Protein AF-A0A453C339-F1 (afdb_monomer_lite)

pLDDT: mean 73.48, std 24.57, range [30.2, 97.38]

Sequence (157 aa):
GTARTATSAPPRAPASNKKKKNTSRRVHADGPDARQTRMGSLAGGVGARRPRFLCLHGFRTSGEIMRKQVVGKWPAEVTASLDLVFADAPFPAEGKSDVDGIFDPPYYEWFQFDKGFTEYRNFDKCLAYIEELMIKEGPFDGLMGFSQVTGLGSPLP

Secondary structure (DSSP, 8-state):
---PPP--------------------------------------STT-PPPEEEEE--TTB-HHHHHHHHHHHS-HHHHHH-EEEEEPPSEE-SS--TTBTTBPSP-EESSEE-TTS-SEESHHHHHHHHHHHHHHH---SEEEE-TTGGGGGSPP-

Structure (mmCIF, N/CA/C/O backbone):
data_AF-A0A453C339-F1
#
_entry.id   AF-A0A453C339-F1
#
loop_
_atom_site.group_PDB
_atom_site.id
_atom_site.type_symbol
_atom_site.label_atom_id
_atom_site.label_alt_id
_atom_site.label_comp_id
_atom_site.label_asym_id
_atom_site.label_entity_id
_atom_site.label_seq_id
_atom_site.pdbx_PDB_ins_code
_atom_site.Cartn_x
_atom_site.Cartn_y
_atom_site.Cartn_z
_atom_site.occupancy
_atom_site.B_iso_or_equiv
_atom_site.auth_seq_id
_atom_site.auth_comp_id
_atom_site.auth_asym_id
_atom_site.au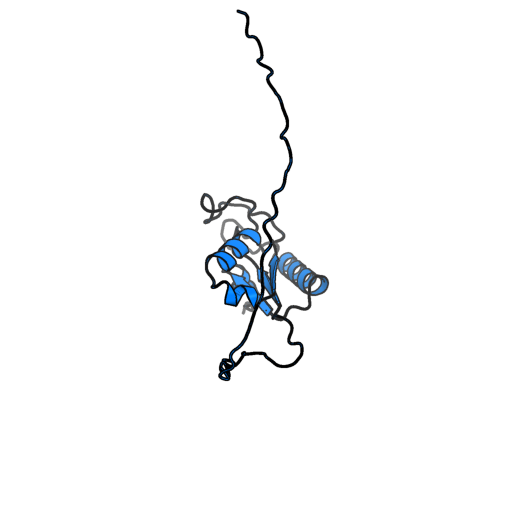th_atom_id
_atom_site.pdbx_PDB_model_num
ATOM 1 N N . GLY A 1 1 ? 26.036 44.115 24.514 1.00 45.06 1 GLY A N 1
ATOM 2 C CA . GLY A 1 1 ? 26.556 42.932 23.808 1.00 45.06 1 GLY A CA 1
ATOM 3 C C . GLY A 1 1 ? 26.164 43.030 22.355 1.00 45.06 1 GLY A C 1
ATOM 4 O O . GLY A 1 1 ? 24.987 42.943 22.051 1.00 45.06 1 GLY A O 1
ATOM 5 N N . THR A 1 2 ? 27.124 43.318 21.482 1.00 40.38 2 THR A N 1
ATOM 6 C CA . THR A 1 2 ? 26.938 43.456 20.031 1.00 40.38 2 THR A CA 1
ATOM 7 C C . THR A 1 2 ? 27.162 42.106 19.351 1.00 40.38 2 THR A C 1
ATOM 9 O O . THR A 1 2 ? 28.277 41.592 19.425 1.00 40.38 2 THR A O 1
ATOM 12 N N . ALA A 1 3 ? 26.163 41.558 18.660 1.00 44.78 3 ALA A N 1
ATOM 13 C CA . ALA A 1 3 ? 26.341 40.422 17.755 1.00 44.78 3 ALA A CA 1
ATOM 14 C C . ALA A 1 3 ? 26.072 40.893 16.320 1.00 44.78 3 ALA A C 1
ATOM 16 O O . ALA A 1 3 ? 24.953 41.260 15.972 1.00 44.78 3 ALA A O 1
ATOM 17 N N . ARG A 1 4 ? 27.142 40.964 15.522 1.00 46.81 4 ARG A N 1
ATOM 18 C CA . ARG A 1 4 ? 27.122 41.334 14.104 1.00 46.81 4 ARG A CA 1
ATOM 19 C C . ARG A 1 4 ? 26.849 40.078 13.283 1.00 46.81 4 ARG A C 1
ATOM 21 O O . ARG A 1 4 ? 27.567 39.092 13.410 1.00 46.81 4 ARG A O 1
ATOM 28 N N . THR A 1 5 ? 25.827 40.137 12.444 1.00 44.72 5 THR A N 1
ATOM 29 C CA . THR A 1 5 ? 25.522 39.157 11.400 1.00 44.72 5 THR A CA 1
ATOM 30 C C . THR A 1 5 ? 26.551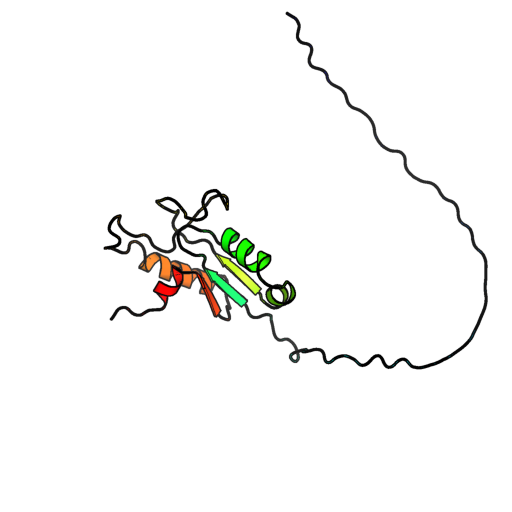 39.270 10.276 1.00 44.72 5 THR A C 1
ATOM 32 O O . THR A 1 5 ? 26.756 40.356 9.733 1.00 44.72 5 THR A O 1
ATOM 35 N N . ALA A 1 6 ? 27.214 38.162 9.946 1.00 44.41 6 ALA A N 1
ATOM 36 C CA . ALA A 1 6 ? 28.173 38.077 8.854 1.00 44.41 6 ALA A CA 1
ATOM 37 C C . ALA A 1 6 ? 27.451 37.745 7.540 1.00 44.41 6 ALA A C 1
ATOM 39 O O . ALA A 1 6 ? 26.828 36.693 7.410 1.00 44.41 6 ALA A O 1
ATOM 40 N N . THR A 1 7 ? 27.557 38.649 6.571 1.00 43.59 7 THR A N 1
ATOM 41 C CA . THR A 1 7 ? 27.137 38.466 5.180 1.00 43.59 7 THR A CA 1
ATOM 42 C C . THR A 1 7 ? 28.403 38.289 4.344 1.00 43.59 7 THR A C 1
ATOM 44 O O . THR A 1 7 ? 29.241 39.190 4.327 1.00 43.59 7 THR A O 1
ATOM 47 N N . SER A 1 8 ? 28.569 37.163 3.644 1.00 41.69 8 SER A N 1
ATOM 48 C CA . SER A 1 8 ? 29.616 37.026 2.621 1.00 41.69 8 SER A CA 1
ATOM 49 C C . SER A 1 8 ? 29.232 36.051 1.495 1.00 41.69 8 SER A C 1
ATOM 51 O O . SER A 1 8 ? 29.164 34.839 1.659 1.00 41.69 8 SER A O 1
ATOM 53 N N . ALA A 1 9 ? 29.023 36.621 0.312 1.00 44.47 9 ALA A N 1
ATOM 54 C CA . ALA A 1 9 ? 29.290 36.056 -1.018 1.00 44.47 9 ALA A CA 1
ATOM 55 C C . ALA A 1 9 ? 30.130 37.134 -1.743 1.00 44.47 9 ALA A C 1
ATOM 57 O O . ALA A 1 9 ? 29.942 38.303 -1.379 1.00 44.47 9 ALA A O 1
ATOM 58 N N . PRO A 1 10 ? 31.042 36.859 -2.711 1.00 46.59 10 PRO A N 1
ATOM 59 C CA . PRO A 1 10 ? 30.809 36.126 -3.982 1.00 46.59 10 PRO A CA 1
ATOM 60 C C . PRO A 1 10 ? 32.144 35.464 -4.500 1.00 46.59 10 PRO A C 1
ATOM 62 O O . PRO A 1 10 ? 32.950 35.126 -3.638 1.00 46.59 10 PRO A O 1
ATOM 65 N N . PRO A 1 11 ? 32.527 35.325 -5.805 1.00 46.34 11 PRO A N 1
ATOM 66 C CA . PRO A 1 11 ? 31.818 35.286 -7.093 1.00 46.34 11 PRO A CA 1
ATOM 67 C C . PRO A 1 11 ? 32.174 34.083 -8.029 1.00 46.34 11 PRO A C 1
ATOM 69 O O . PRO A 1 11 ? 33.040 33.252 -7.785 1.00 46.34 11 PRO A O 1
ATOM 72 N N . ARG A 1 12 ? 31.443 34.090 -9.150 1.00 39.19 12 ARG A N 1
ATOM 73 C CA . ARG A 1 12 ? 31.450 33.376 -10.448 1.00 39.19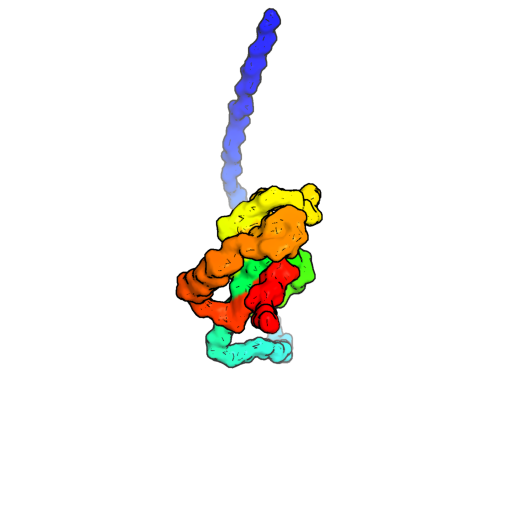 12 ARG A CA 1
ATOM 74 C C . ARG A 1 12 ? 32.781 32.868 -11.065 1.00 39.19 12 ARG A C 1
ATOM 76 O O . ARG A 1 12 ? 33.832 33.483 -10.946 1.00 39.19 12 ARG A O 1
ATOM 83 N N . ALA A 1 13 ? 32.632 31.803 -11.865 1.00 40.41 13 ALA A N 1
ATOM 84 C CA . ALA A 1 13 ? 33.616 31.116 -12.717 1.00 40.41 13 ALA A CA 1
ATOM 85 C C . ALA A 1 13 ? 34.224 31.944 -13.874 1.00 40.41 13 ALA A C 1
ATOM 87 O O . ALA A 1 13 ? 33.602 32.910 -14.326 1.00 40.41 13 ALA A O 1
ATOM 88 N N . PRO A 1 14 ? 35.328 31.458 -14.483 1.00 40.88 14 PRO A N 1
ATOM 89 C CA . PRO A 1 14 ? 35.667 31.740 -15.874 1.00 40.88 14 PRO A CA 1
ATOM 90 C C . PRO A 1 14 ? 35.614 30.500 -16.791 1.00 40.88 14 PRO A C 1
ATOM 92 O O . PRO A 1 14 ? 35.818 29.359 -16.380 1.00 40.88 14 PRO A O 1
ATOM 95 N N . ALA A 1 15 ? 35.350 30.771 -18.069 1.00 35.75 15 ALA A N 1
ATOM 96 C CA . ALA A 1 15 ? 35.254 29.830 -19.179 1.00 35.75 15 ALA A CA 1
ATOM 97 C C . ALA A 1 15 ? 36.564 29.716 -19.992 1.00 35.75 15 ALA A C 1
ATOM 99 O O . ALA A 1 15 ? 37.333 30.666 -20.058 1.00 35.75 15 ALA A O 1
ATOM 100 N N . SER A 1 16 ? 36.708 28.572 -20.680 1.00 36.41 16 SER A N 1
ATOM 101 C CA . SER A 1 16 ? 37.340 28.318 -21.997 1.00 36.41 16 SER A CA 1
ATOM 102 C C . SER A 1 16 ? 38.735 28.877 -22.340 1.00 36.41 16 SER A C 1
ATOM 104 O O . SER A 1 16 ? 38.897 30.084 -22.445 1.00 36.41 16 SER A O 1
ATOM 106 N N . ASN A 1 17 ? 39.661 28.013 -22.810 1.00 35.34 17 ASN A N 1
ATOM 107 C CA . ASN A 1 17 ? 40.056 27.976 -24.239 1.00 35.34 17 ASN A CA 1
ATOM 108 C C . ASN A 1 17 ? 41.069 26.863 -24.619 1.00 35.34 17 ASN A C 1
ATOM 110 O O . ASN A 1 17 ? 42.118 26.717 -24.006 1.00 35.34 17 ASN A O 1
ATOM 114 N N . LYS A 1 18 ? 40.759 26.196 -25.743 1.00 37.22 18 LYS A N 1
ATOM 115 C CA . LYS A 1 18 ? 41.610 25.749 -26.875 1.00 37.22 18 LYS A CA 1
ATOM 116 C C . LYS A 1 18 ? 43.062 25.282 -26.636 1.00 37.22 18 LYS A C 1
ATOM 118 O O . LYS A 1 18 ? 43.935 26.107 -26.395 1.00 37.22 18 LYS A O 1
ATOM 123 N N . LYS A 1 19 ? 43.378 24.082 -27.160 1.00 39.59 19 LYS A N 1
ATOM 124 C CA . LYS A 1 19 ? 44.337 23.959 -28.287 1.00 39.59 19 LYS A CA 1
ATOM 125 C C . LYS A 1 19 ? 44.186 22.650 -29.077 1.00 39.59 19 LYS A C 1
ATOM 127 O O . LYS A 1 19 ? 44.288 21.558 -28.537 1.00 39.59 19 LYS A O 1
ATOM 132 N N . LYS A 1 20 ? 43.989 22.808 -30.390 1.00 41.16 20 LYS A N 1
ATOM 133 C CA . LYS A 1 20 ? 44.102 21.780 -31.434 1.00 41.16 20 LYS A CA 1
ATOM 134 C C . LYS A 1 20 ? 45.518 21.190 -31.460 1.00 41.16 20 LYS A C 1
ATOM 136 O O . LYS A 1 20 ? 46.477 21.962 -31.431 1.00 41.16 20 LYS A O 1
ATOM 141 N N . LYS A 1 21 ? 45.641 19.884 -31.708 1.00 40.53 21 LYS A N 1
ATOM 142 C CA . LYS A 1 21 ? 46.713 19.328 -32.547 1.00 40.53 21 LYS A CA 1
ATOM 143 C C . LYS A 1 21 ? 46.119 18.291 -33.498 1.00 40.53 21 LYS A C 1
ATOM 145 O O . LYS A 1 21 ? 45.291 17.477 -33.115 1.00 40.53 21 LYS A O 1
ATOM 150 N N . ASN A 1 22 ? 46.508 18.436 -34.754 1.00 32.22 22 ASN A N 1
ATOM 151 C CA . ASN A 1 22 ? 46.079 17.719 -35.944 1.00 32.22 22 ASN A CA 1
ATOM 152 C C . ASN A 1 22 ? 47.335 17.077 -36.533 1.00 32.22 22 ASN A C 1
ATOM 154 O O . ASN A 1 22 ? 48.327 17.794 -36.593 1.00 32.22 22 ASN A O 1
ATOM 158 N N . THR A 1 23 ? 47.265 15.812 -36.958 1.00 35.00 23 THR A N 1
ATOM 159 C CA . THR A 1 23 ? 48.148 15.083 -37.908 1.00 35.00 23 THR A CA 1
ATOM 160 C C . THR A 1 23 ? 47.937 13.581 -37.665 1.00 35.00 23 THR A C 1
ATOM 162 O O . THR A 1 23 ? 47.878 13.193 -36.509 1.00 35.00 23 THR A O 1
ATOM 165 N N . SER A 1 24 ? 47.918 12.629 -38.594 1.00 38.12 24 SER A N 1
ATOM 166 C CA . SER A 1 24 ? 47.859 12.538 -40.054 1.00 38.12 24 SER A CA 1
ATOM 167 C C . SER A 1 24 ? 47.782 11.019 -40.357 1.00 38.12 24 SER A C 1
ATOM 169 O O . SER A 1 24 ? 48.501 10.264 -39.717 1.00 38.12 24 SER A O 1
ATOM 171 N N . ARG A 1 25 ? 46.886 10.598 -41.274 1.00 36.28 25 ARG A N 1
ATOM 172 C CA . ARG A 1 25 ? 46.985 9.514 -42.304 1.00 36.28 25 ARG A CA 1
ATOM 173 C C . ARG A 1 25 ? 48.077 8.429 -42.117 1.00 36.28 25 ARG A C 1
ATOM 175 O O . ARG A 1 25 ? 49.228 8.796 -41.946 1.00 36.28 25 ARG A O 1
ATOM 182 N N . ARG A 1 26 ? 47.882 7.112 -42.318 1.00 35.66 26 ARG A N 1
ATOM 183 C CA . ARG A 1 26 ? 47.190 6.294 -43.363 1.00 35.66 26 ARG A CA 1
ATOM 184 C C . ARG A 1 26 ? 47.382 4.794 -42.946 1.00 35.66 26 ARG A C 1
ATOM 186 O O . ARG A 1 26 ? 48.417 4.503 -42.367 1.00 35.66 26 ARG A O 1
ATOM 193 N N . VAL A 1 27 ? 46.392 3.895 -43.063 1.00 34.38 27 VAL A N 1
ATOM 194 C CA . VAL A 1 27 ? 46.157 2.799 -44.063 1.00 34.38 27 VAL A CA 1
ATOM 195 C C . VAL A 1 27 ? 46.349 1.343 -43.580 1.00 34.38 27 VAL A C 1
ATOM 197 O O . VAL A 1 27 ? 47.418 0.979 -43.116 1.00 34.38 27 VAL A O 1
ATOM 200 N N . HIS A 1 28 ? 45.280 0.566 -43.830 1.00 30.98 28 HIS A N 1
ATOM 201 C CA . HIS A 1 28 ? 45.126 -0.864 -44.180 1.00 30.98 28 HIS A CA 1
ATOM 202 C C . HIS A 1 28 ? 45.638 -1.994 -43.265 1.00 30.98 28 HIS A C 1
ATOM 204 O O . HIS A 1 28 ? 46.838 -2.141 -43.078 1.00 30.98 28 HIS A O 1
ATOM 210 N N . ALA A 1 29 ? 44.723 -2.892 -42.862 1.00 33.75 29 ALA A N 1
ATOM 211 C CA . ALA A 1 29 ? 44.675 -4.294 -43.322 1.00 33.75 29 ALA A CA 1
ATOM 212 C C . ALA A 1 29 ? 43.438 -5.038 -42.759 1.00 33.75 29 ALA A C 1
ATOM 214 O O . ALA A 1 29 ? 43.037 -4.815 -41.619 1.00 33.75 29 ALA A O 1
ATOM 215 N N . ASP A 1 30 ? 42.851 -5.890 -43.599 1.00 32.03 30 ASP A N 1
ATOM 216 C CA . ASP A 1 30 ? 41.682 -6.752 -43.391 1.00 32.03 30 ASP A CA 1
ATOM 217 C C . ASP A 1 30 ? 41.893 -7.945 -42.433 1.00 32.03 30 ASP A C 1
ATOM 219 O O . ASP A 1 30 ? 42.972 -8.537 -42.394 1.00 32.03 30 ASP A O 1
ATOM 223 N N . GLY A 1 31 ? 40.790 -8.377 -41.793 1.00 30.20 31 GLY A N 1
ATOM 224 C CA . GLY A 1 31 ? 40.518 -9.770 -41.383 1.00 30.20 31 GLY A CA 1
ATOM 225 C C . GLY A 1 31 ? 40.245 -10.015 -39.882 1.00 30.20 31 GLY A C 1
ATOM 226 O O . GLY A 1 31 ? 40.798 -9.307 -39.044 1.00 30.20 31 GLY A O 1
ATOM 227 N N . PRO A 1 32 ? 39.505 -11.078 -39.491 1.00 40.19 32 PRO A N 1
ATOM 228 C CA . PRO A 1 32 ? 38.333 -11.697 -40.110 1.00 40.19 32 PRO A CA 1
ATOM 229 C C . PRO A 1 32 ? 37.062 -11.614 -39.225 1.00 40.19 32 PRO A C 1
ATOM 231 O O . PRO A 1 32 ? 37.094 -11.313 -38.035 1.00 40.19 32 PRO A O 1
ATOM 234 N N . ASP A 1 33 ? 35.942 -11.914 -39.880 1.00 45.81 33 ASP A N 1
ATOM 235 C CA . ASP A 1 33 ? 34.573 -12.148 -39.408 1.00 45.81 33 ASP A CA 1
ATOM 236 C C . ASP A 1 33 ? 34.445 -12.759 -37.995 1.00 45.81 33 ASP A C 1
ATOM 238 O O . ASP A 1 33 ? 34.510 -13.974 -37.802 1.00 45.81 33 ASP A O 1
ATOM 242 N N . ALA A 1 34 ? 34.184 -11.910 -36.999 1.00 38.06 34 ALA A N 1
ATOM 243 C CA . ALA A 1 34 ? 33.607 -12.338 -35.734 1.00 38.06 34 ALA A CA 1
ATOM 244 C C . ALA A 1 34 ? 32.081 -12.256 -35.852 1.00 38.06 34 ALA A C 1
ATOM 246 O O . ALA A 1 34 ? 31.456 -11.279 -35.430 1.00 38.06 34 ALA A O 1
ATOM 247 N N . ARG A 1 35 ? 31.466 -13.315 -36.397 1.00 47.62 35 ARG A N 1
ATOM 248 C CA . ARG A 1 35 ? 30.074 -13.662 -36.091 1.00 47.62 35 ARG A CA 1
ATOM 249 C C . ARG A 1 35 ? 29.974 -13.887 -34.589 1.00 47.62 35 ARG A C 1
ATOM 251 O O . ARG A 1 35 ? 30.075 -15.009 -34.099 1.00 47.62 35 ARG A O 1
ATOM 258 N N . GLN A 1 36 ? 29.792 -12.800 -33.849 1.00 40.78 36 GLN A N 1
ATOM 259 C CA . GLN A 1 36 ? 29.401 -12.869 -32.462 1.00 40.78 36 GLN A CA 1
ATOM 260 C C . GLN A 1 36 ? 28.004 -13.473 -32.434 1.00 40.78 36 GLN A C 1
ATOM 262 O O . GLN A 1 36 ? 27.012 -12.836 -32.792 1.00 40.78 36 GLN A O 1
ATOM 267 N N . THR A 1 37 ? 27.976 -14.752 -32.075 1.00 41.53 37 THR A N 1
ATOM 268 C CA . THR A 1 37 ? 26.819 -15.525 -31.658 1.00 41.53 37 THR A CA 1
ATOM 269 C C . THR A 1 37 ? 25.859 -14.606 -30.913 1.00 41.53 37 THR A C 1
ATOM 271 O O . THR A 1 37 ? 26.121 -14.209 -29.776 1.00 41.53 37 THR A O 1
ATOM 274 N N . ARG A 1 38 ? 24.755 -14.231 -31.574 1.00 46.12 38 ARG A N 1
ATOM 275 C CA . ARG A 1 38 ? 23.589 -13.662 -30.904 1.00 46.12 38 ARG A CA 1
ATOM 276 C C . ARG A 1 38 ? 23.116 -14.731 -29.934 1.00 46.12 38 ARG A C 1
ATOM 278 O O . ARG A 1 38 ? 22.421 -15.666 -30.320 1.00 46.12 38 ARG A O 1
ATOM 285 N N . MET A 1 39 ? 23.558 -14.608 -28.687 1.00 41.72 39 MET A N 1
ATOM 286 C CA . MET A 1 39 ? 22.943 -15.266 -27.549 1.00 41.72 39 MET A CA 1
ATOM 287 C C . MET A 1 39 ? 21.449 -14.966 -27.658 1.00 41.72 39 MET A C 1
ATOM 289 O O . MET A 1 39 ? 21.070 -13.798 -27.788 1.00 41.72 39 MET A O 1
ATOM 293 N N . GLY A 1 40 ? 20.642 -16.023 -27.761 1.00 41.19 40 GLY A N 1
ATOM 294 C CA . GLY A 1 40 ? 19.215 -15.938 -28.022 1.00 41.19 40 GLY A CA 1
ATOM 295 C C . GLY A 1 40 ? 18.576 -14.921 -27.093 1.00 41.19 40 GLY A C 1
ATOM 296 O O . GLY A 1 40 ? 18.488 -15.129 -25.886 1.00 41.19 40 GLY A O 1
ATOM 297 N N . SER A 1 41 ? 18.161 -13.798 -27.671 1.00 49.09 41 SER A N 1
ATOM 298 C CA . SER A 1 41 ? 17.249 -12.894 -27.004 1.00 49.09 41 SER A CA 1
ATOM 299 C C . SER A 1 41 ? 15.987 -13.705 -26.743 1.00 49.09 41 SER A C 1
ATOM 301 O O . SER A 1 41 ? 15.378 -14.205 -27.689 1.00 49.09 41 SER A O 1
ATOM 303 N N . LEU A 1 42 ? 15.586 -13.819 -25.478 1.00 54.31 42 LEU A N 1
ATOM 304 C CA . LEU A 1 42 ? 14.219 -14.168 -25.082 1.00 54.31 42 LEU A CA 1
ATOM 305 C C . LEU A 1 42 ? 13.261 -13.028 -25.486 1.00 54.31 42 LEU A C 1
ATOM 307 O O . LEU A 1 42 ? 12.457 -12.551 -24.692 1.00 54.31 42 LEU A O 1
ATOM 311 N N . ALA A 1 43 ? 13.383 -12.542 -26.722 1.00 45.62 43 ALA A N 1
ATOM 312 C CA . ALA A 1 43 ? 12.442 -11.637 -27.335 1.00 45.62 43 ALA A CA 1
ATOM 313 C C . ALA A 1 43 ? 11.196 -12.461 -27.636 1.00 45.62 43 ALA A C 1
ATOM 315 O O . ALA A 1 43 ? 11.076 -13.089 -28.690 1.00 45.62 43 ALA A O 1
ATOM 316 N N . GLY A 1 44 ? 10.273 -12.458 -26.673 1.00 45.28 44 GLY A N 1
ATOM 317 C CA . GLY A 1 44 ? 8.866 -12.671 -26.963 1.00 45.28 44 GLY A CA 1
ATOM 318 C C . GLY A 1 44 ? 8.495 -11.847 -28.195 1.00 45.28 44 GLY A C 1
ATOM 319 O O . GLY A 1 44 ? 8.899 -10.687 -28.326 1.00 45.28 44 GLY A O 1
ATOM 320 N N . GLY A 1 45 ? 7.821 -12.497 -29.141 1.00 42.19 45 GLY A N 1
ATOM 321 C CA . GLY A 1 45 ? 7.479 -11.923 -30.433 1.00 42.19 45 GLY A CA 1
ATOM 322 C C . GLY A 1 45 ? 6.771 -10.571 -30.319 1.00 42.19 45 GLY A C 1
ATOM 323 O O . GLY A 1 45 ? 6.117 -10.276 -29.324 1.00 42.19 45 GLY A O 1
ATOM 324 N N . VAL A 1 46 ? 6.950 -9.760 -31.364 1.00 47.88 46 VAL A N 1
ATOM 325 C CA . VAL A 1 46 ? 6.165 -8.573 -31.748 1.00 47.88 46 VAL A CA 1
ATOM 326 C C . VAL A 1 46 ? 5.196 -8.059 -30.661 1.00 47.88 46 VAL A C 1
ATOM 328 O O . VAL A 1 46 ? 4.048 -8.480 -30.589 1.00 47.88 46 VAL A O 1
ATOM 331 N N . GLY A 1 47 ? 5.643 -7.100 -29.844 1.00 57.91 47 GLY A N 1
ATOM 332 C CA . GLY A 1 47 ? 4.741 -6.194 -29.120 1.00 57.91 47 GLY A CA 1
ATOM 333 C C . GLY A 1 47 ? 4.120 -6.682 -27.804 1.00 57.91 47 GLY A C 1
ATOM 334 O O . GLY A 1 47 ? 3.144 -6.078 -27.362 1.00 57.91 47 GLY A O 1
ATOM 335 N N . ALA A 1 48 ? 4.650 -7.716 -27.144 1.00 67.31 48 ALA A N 1
ATOM 336 C CA . ALA A 1 48 ? 4.182 -8.082 -25.804 1.00 67.31 48 ALA A CA 1
ATOM 337 C C . ALA A 1 48 ? 4.488 -6.957 -24.791 1.00 67.31 48 ALA A C 1
ATOM 339 O O . ALA A 1 48 ? 5.645 -6.699 -24.451 1.00 67.31 48 ALA A O 1
ATOM 340 N N . ARG A 1 49 ? 3.444 -6.257 -24.328 1.00 88.44 49 ARG A N 1
ATOM 341 C CA . ARG A 1 49 ? 3.560 -5.254 -23.259 1.00 88.44 49 ARG A CA 1
ATOM 342 C C . ARG A 1 49 ? 4.012 -5.920 -21.957 1.00 88.44 49 ARG A C 1
ATOM 344 O O . ARG A 1 49 ? 3.674 -7.074 -21.700 1.00 88.44 49 ARG A O 1
ATOM 351 N N . ARG A 1 50 ? 4.764 -5.181 -21.137 1.00 93.56 50 ARG A N 1
ATOM 352 C CA . ARG A 1 50 ? 5.178 -5.634 -19.799 1.00 93.56 50 ARG A CA 1
ATOM 353 C C . ARG A 1 50 ? 3.922 -6.005 -18.997 1.00 93.56 50 ARG A C 1
ATOM 355 O O . ARG A 1 50 ? 2.988 -5.196 -18.997 1.00 93.56 50 ARG A O 1
ATOM 362 N N . PRO A 1 51 ? 3.879 -7.180 -18.343 1.00 95.75 51 PRO A N 1
ATOM 363 C CA . PRO A 1 51 ? 2.793 -7.516 -17.437 1.00 95.75 51 PRO A CA 1
ATOM 364 C C . PRO A 1 51 ? 2.644 -6.434 -16.371 1.00 95.75 51 PRO A C 1
ATOM 366 O O . PRO A 1 51 ? 3.640 -6.030 -15.760 1.00 95.75 51 PRO A O 1
ATOM 369 N N . ARG A 1 52 ? 1.418 -5.952 -16.182 1.00 96.25 52 ARG A N 1
ATOM 370 C CA . ARG A 1 52 ? 1.090 -4.839 -15.300 1.00 96.25 52 ARG A CA 1
ATOM 371 C C . ARG A 1 52 ? 0.353 -5.328 -14.065 1.00 96.25 52 ARG A C 1
ATOM 373 O O . ARG A 1 52 ? -0.716 -5.917 -14.185 1.00 96.25 52 ARG A O 1
ATOM 380 N N . PHE A 1 53 ? 0.896 -5.064 -12.886 1.00 96.00 53 PHE A N 1
ATOM 381 C CA . PHE A 1 53 ? 0.332 -5.509 -11.616 1.00 96.00 53 PHE A CA 1
ATOM 382 C C . PHE A 1 53 ? -0.079 -4.327 -10.749 1.00 96.00 53 PHE A C 1
ATOM 384 O O . PHE A 1 53 ? 0.691 -3.379 -10.575 1.00 96.00 53 PHE A O 1
ATOM 391 N N . LEU A 1 54 ? -1.276 -4.422 -10.170 1.00 96.19 54 LEU A N 1
ATOM 392 C CA . LEU A 1 54 ? -1.685 -3.565 -9.065 1.00 96.19 54 LEU A CA 1
ATOM 393 C C . LEU A 1 54 ? -1.127 -4.153 -7.761 1.00 96.19 54 LEU A C 1
ATOM 395 O O . LEU A 1 54 ? -1.480 -5.263 -7.358 1.00 96.19 54 LEU A O 1
ATOM 399 N N . CYS A 1 55 ? -0.222 -3.414 -7.134 1.00 95.69 55 CYS A N 1
ATOM 400 C CA . CYS A 1 55 ? 0.500 -3.773 -5.925 1.00 95.69 55 CYS A CA 1
ATOM 401 C C . CYS A 1 55 ? -0.185 -3.164 -4.697 1.00 95.69 55 CYS A C 1
ATOM 403 O O . CYS A 1 55 ? -0.204 -1.943 -4.525 1.00 95.69 55 CYS A O 1
ATOM 405 N N . LEU A 1 56 ? -0.710 -4.025 -3.831 1.00 95.75 56 LEU A N 1
ATOM 406 C CA . LEU A 1 56 ? -1.453 -3.665 -2.631 1.00 95.75 56 LEU A CA 1
ATOM 407 C C . LEU A 1 56 ? -0.601 -3.970 -1.389 1.00 95.75 56 LEU A C 1
ATOM 409 O O . LEU A 1 56 ? -0.250 -5.122 -1.110 1.00 95.75 56 LEU A O 1
ATOM 413 N N . HIS A 1 57 ? -0.241 -2.924 -0.647 1.00 94.81 57 HIS A N 1
ATOM 414 C CA . HIS A 1 57 ? 0.661 -3.034 0.500 1.00 94.81 57 HIS A CA 1
ATOM 415 C C . HIS A 1 57 ? 0.039 -3.802 1.683 1.00 94.81 57 HIS A C 1
ATOM 417 O O . HIS A 1 57 ? -1.170 -4.010 1.751 1.00 94.81 57 HIS A O 1
ATOM 423 N N . GLY A 1 58 ? 0.866 -4.216 2.646 1.00 92.25 58 GLY A N 1
ATOM 424 C CA . GLY A 1 58 ? 0.411 -4.933 3.843 1.00 92.25 58 GLY A CA 1
ATOM 425 C C . GLY A 1 58 ? -0.156 -4.030 4.943 1.00 92.25 58 GLY A C 1
ATOM 426 O O . GLY A 1 58 ? -0.140 -2.804 4.828 1.00 92.25 58 GLY A O 1
ATOM 427 N N . PHE A 1 59 ? -0.615 -4.643 6.036 1.00 92.12 59 PHE A N 1
ATOM 428 C CA . PHE A 1 59 ? -1.203 -3.943 7.184 1.00 92.12 59 PHE A CA 1
ATOM 429 C C . PHE A 1 59 ? -0.299 -2.830 7.711 1.00 92.12 59 PHE A C 1
ATOM 431 O O . PHE A 1 59 ? 0.873 -3.074 7.991 1.00 92.12 59 PHE A O 1
ATOM 438 N N . ARG A 1 60 ? -0.855 -1.620 7.855 1.00 93.31 60 ARG A N 1
ATOM 439 C CA . ARG A 1 60 ? -0.159 -0.439 8.391 1.00 93.31 60 ARG A CA 1
ATOM 440 C C . ARG A 1 60 ? 1.163 -0.146 7.685 1.00 93.31 60 ARG A C 1
ATOM 442 O O . ARG A 1 60 ? 2.152 0.213 8.317 1.00 93.31 60 ARG A O 1
ATOM 449 N N . THR A 1 61 ? 1.187 -0.282 6.367 1.00 95.06 61 THR A N 1
ATOM 450 C CA . THR A 1 61 ? 2.311 0.149 5.521 1.00 95.06 61 THR A CA 1
ATOM 451 C C . THR A 1 61 ? 1.798 1.106 4.445 1.00 95.06 61 THR A C 1
ATOM 453 O O . 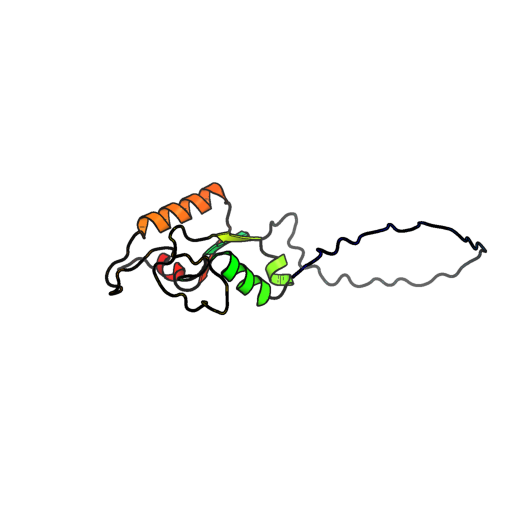THR A 1 61 ? 0.725 1.676 4.607 1.00 95.06 61 THR A O 1
ATOM 456 N N . SER A 1 62 ? 2.560 1.330 3.381 1.00 97.00 62 SER A N 1
ATOM 457 C CA . SER A 1 62 ? 2.161 2.170 2.252 1.00 97.00 62 SER A CA 1
ATOM 458 C C . SER A 1 62 ? 2.663 1.570 0.944 1.00 97.00 62 SER A C 1
ATOM 460 O O . SER A 1 62 ? 3.562 0.715 0.937 1.00 97.00 62 SER A O 1
ATOM 462 N N . GLY A 1 63 ? 2.105 2.030 -0.173 1.00 96.25 63 GLY A N 1
ATOM 463 C CA . GLY A 1 63 ? 2.546 1.681 -1.517 1.00 96.25 63 GLY A CA 1
ATOM 464 C C . GLY A 1 63 ? 4.030 1.988 -1.708 1.00 96.25 63 GLY A C 1
ATOM 465 O O . GLY A 1 63 ? 4.778 1.151 -2.212 1.00 96.25 63 GLY A O 1
ATOM 466 N N . GLU A 1 64 ? 4.506 3.121 -1.186 1.00 96.94 64 GLU A N 1
ATOM 467 C CA . GLU A 1 64 ? 5.925 3.487 -1.225 1.00 96.94 64 GLU A CA 1
ATOM 468 C C . GLU A 1 64 ? 6.824 2.535 -0.425 1.00 96.94 64 GLU A C 1
ATOM 470 O O . GLU A 1 64 ? 7.937 2.213 -0.854 1.00 96.94 64 GLU A O 1
ATOM 475 N N . ILE A 1 65 ? 6.358 2.044 0.725 1.00 95.88 65 ILE A N 1
ATOM 476 C CA . ILE A 1 65 ? 7.098 1.048 1.509 1.00 95.88 65 ILE A CA 1
ATOM 477 C C . ILE A 1 65 ? 7.174 -0.272 0.739 1.00 95.88 65 ILE A C 1
ATOM 479 O O . ILE A 1 65 ? 8.264 -0.835 0.606 1.00 95.88 65 ILE A O 1
ATOM 483 N N . MET A 1 66 ? 6.060 -0.736 0.162 1.00 95.50 66 MET A N 1
ATOM 484 C CA . MET A 1 66 ? 6.054 -1.936 -0.679 1.00 95.50 66 MET A CA 1
ATOM 485 C C . MET A 1 66 ? 6.969 -1.765 -1.900 1.00 95.50 66 MET A C 1
ATOM 487 O O . MET A 1 66 ? 7.744 -2.668 -2.213 1.00 95.50 66 MET A O 1
ATOM 491 N N . ARG A 1 67 ? 6.971 -0.590 -2.540 1.00 95.50 67 ARG A N 1
ATOM 492 C CA . ARG A 1 67 ? 7.872 -0.269 -3.655 1.00 95.50 67 ARG A CA 1
ATOM 493 C C . ARG A 1 67 ? 9.335 -0.391 -3.248 1.00 95.50 67 ARG A C 1
ATOM 495 O O . ARG A 1 67 ? 10.101 -1.059 -3.939 1.00 95.50 67 ARG A O 1
ATOM 502 N N . LYS A 1 68 ? 9.733 0.210 -2.120 1.00 95.06 68 LYS A N 1
ATOM 503 C CA . LYS A 1 68 ? 11.103 0.099 -1.584 1.00 95.06 68 LYS A CA 1
ATOM 504 C C . LYS A 1 68 ? 11.483 -1.356 -1.316 1.00 95.06 68 LYS A C 1
ATOM 506 O O . LYS A 1 68 ? 12.600 -1.759 -1.624 1.00 95.06 68 LYS A O 1
ATOM 511 N N . GLN A 1 69 ? 10.562 -2.151 -0.776 1.00 93.06 69 GLN A N 1
ATOM 512 C CA . GLN A 1 69 ? 10.803 -3.566 -0.503 1.00 93.06 69 GLN A CA 1
ATOM 513 C C . GLN A 1 69 ? 10.946 -4.395 -1.783 1.00 93.06 69 GLN A C 1
ATOM 515 O O . GLN A 1 69 ? 11.864 -5.205 -1.863 1.00 93.06 69 GLN A O 1
ATOM 520 N N . VAL A 1 70 ? 10.086 -4.192 -2.783 1.00 93.00 70 VAL A N 1
ATOM 521 C CA . VAL A 1 70 ? 10.139 -4.928 -4.055 1.00 93.00 70 VAL A CA 1
ATOM 522 C C . VAL A 1 70 ? 11.382 -4.532 -4.849 1.00 93.00 70 VAL A C 1
ATOM 524 O O . VAL A 1 70 ? 12.198 -5.387 -5.179 1.00 93.00 70 VAL A O 1
ATOM 527 N N . VAL A 1 71 ? 11.583 -3.235 -5.091 1.00 93.06 71 VAL A N 1
ATOM 528 C CA . VAL A 1 71 ? 12.719 -2.730 -5.882 1.00 93.06 71 VAL A CA 1
ATOM 529 C C . VAL A 1 71 ? 14.055 -2.957 -5.171 1.00 93.06 71 VAL A C 1
ATOM 531 O O . VAL A 1 71 ? 15.064 -3.177 -5.830 1.00 93.06 71 VAL A O 1
ATOM 534 N N . GLY A 1 72 ? 14.078 -2.928 -3.837 1.00 91.62 72 GLY A N 1
ATOM 535 C CA . GLY A 1 72 ? 15.296 -3.146 -3.057 1.00 91.62 72 GLY A CA 1
ATOM 536 C C . GLY A 1 72 ? 15.691 -4.615 -2.880 1.00 91.62 72 GLY A C 1
ATOM 537 O O . GLY A 1 72 ? 16.855 -4.885 -2.598 1.00 91.62 72 GLY A O 1
ATOM 538 N N . LYS A 1 73 ? 14.752 -5.564 -3.010 1.00 92.00 73 LYS A N 1
ATOM 539 C CA . LYS A 1 73 ? 15.019 -6.998 -2.778 1.00 92.00 73 LYS A CA 1
ATOM 540 C C . LYS A 1 73 ? 15.073 -7.827 -4.054 1.00 92.00 73 LYS A C 1
ATOM 542 O O . LYS A 1 73 ? 15.712 -8.876 -4.054 1.00 92.00 73 LYS A O 1
ATOM 547 N N . TRP A 1 74 ? 14.364 -7.425 -5.104 1.00 93.38 74 TRP A N 1
ATOM 548 C CA . TRP A 1 74 ? 14.315 -8.192 -6.346 1.00 93.38 74 TRP A CA 1
ATOM 549 C C . TRP A 1 74 ? 15.440 -7.774 -7.296 1.00 93.38 74 TRP A C 1
ATOM 551 O O . TRP A 1 74 ? 15.828 -6.604 -7.298 1.00 93.38 74 TRP A O 1
ATOM 561 N N . PRO A 1 75 ? 15.945 -8.695 -8.140 1.00 96.12 75 PRO A N 1
ATOM 562 C CA . PRO A 1 75 ? 16.882 -8.334 -9.196 1.00 96.12 75 PRO A CA 1
ATOM 563 C C . PRO A 1 75 ? 16.297 -7.252 -10.112 1.00 96.12 75 PRO A C 1
ATOM 565 O O . PRO A 1 75 ? 15.100 -7.263 -10.428 1.00 96.12 75 PRO A O 1
ATOM 568 N N . ALA A 1 76 ? 17.142 -6.320 -10.554 1.00 93.75 76 ALA A N 1
ATOM 569 C CA . ALA A 1 76 ? 16.723 -5.192 -11.384 1.00 93.75 76 ALA A CA 1
ATOM 570 C C . ALA A 1 76 ? 16.112 -5.655 -12.715 1.00 93.75 76 ALA A C 1
ATOM 572 O O . ALA A 1 76 ? 15.195 -5.027 -13.232 1.00 93.75 76 ALA A O 1
ATOM 573 N N . GLU A 1 77 ? 16.568 -6.788 -13.245 1.00 94.38 77 GLU A N 1
ATOM 574 C CA . GLU A 1 77 ? 16.057 -7.394 -14.472 1.00 94.38 77 GLU A CA 1
ATOM 575 C C . GLU A 1 77 ? 14.593 -7.828 -14.318 1.00 94.38 77 GLU A C 1
ATOM 577 O O . GLU A 1 77 ? 13.793 -7.662 -15.240 1.00 94.38 77 GLU A O 1
ATOM 582 N N . VAL A 1 78 ? 14.221 -8.331 -13.134 1.00 93.31 78 VAL A N 1
ATOM 583 C CA . VAL A 1 78 ? 12.845 -8.747 -12.836 1.00 93.31 78 VAL A CA 1
ATOM 584 C C . VAL A 1 78 ? 11.941 -7.523 -12.783 1.00 93.31 78 VAL A C 1
ATOM 586 O O . VAL A 1 78 ? 10.939 -7.469 -13.493 1.00 93.31 78 VAL A O 1
ATOM 589 N N . THR A 1 79 ? 12.303 -6.503 -12.005 1.00 93.75 79 THR A N 1
ATOM 590 C CA . THR A 1 79 ? 11.481 -5.286 -11.885 1.00 93.75 79 THR A CA 1
ATOM 591 C C . THR A 1 79 ? 11.437 -4.488 -13.192 1.00 93.75 79 THR A C 1
ATOM 593 O O . THR A 1 79 ? 10.394 -3.942 -13.546 1.00 93.75 79 THR A O 1
ATOM 596 N N . ALA A 1 80 ? 12.506 -4.504 -13.993 1.00 93.25 80 ALA A N 1
ATOM 597 C CA . ALA A 1 80 ? 12.521 -3.924 -15.334 1.00 93.25 80 ALA A CA 1
ATOM 598 C C . ALA A 1 80 ? 11.583 -4.651 -16.312 1.00 93.25 80 ALA A C 1
ATOM 600 O O . ALA A 1 80 ? 11.076 -4.022 -17.240 1.00 93.25 80 ALA A O 1
ATOM 601 N N . SER A 1 81 ? 11.267 -5.927 -16.089 1.00 94.25 81 SER A N 1
ATOM 602 C CA . SER A 1 81 ? 10.323 -6.682 -16.925 1.00 94.25 81 SER A CA 1
ATOM 603 C C . SER A 1 81 ? 8.838 -6.471 -16.573 1.00 94.25 81 SER A C 1
ATOM 605 O O . SER A 1 81 ? 7.977 -6.833 -17.372 1.00 94.25 81 SER A O 1
ATOM 607 N N . LEU A 1 82 ? 8.531 -5.837 -15.431 1.00 95.31 82 LEU A N 1
ATOM 608 C CA . LEU A 1 82 ? 7.175 -5.706 -14.873 1.00 95.31 82 LEU A CA 1
ATOM 609 C C . LEU A 1 82 ? 6.724 -4.249 -14.743 1.00 95.31 82 LEU A C 1
ATOM 611 O O . LEU A 1 82 ? 7.463 -3.406 -14.238 1.00 95.31 82 LEU A O 1
ATOM 615 N N . ASP A 1 83 ? 5.492 -3.942 -15.128 1.00 95.38 83 ASP A N 1
ATOM 616 C CA . ASP A 1 83 ? 4.876 -2.658 -14.798 1.00 95.38 83 ASP A CA 1
ATOM 617 C C . ASP A 1 83 ? 4.157 -2.766 -13.441 1.00 95.38 83 ASP A C 1
ATOM 619 O O . ASP A 1 83 ? 3.201 -3.520 -13.296 1.00 95.38 83 ASP A O 1
ATOM 623 N N . LEU A 1 84 ? 4.662 -2.090 -12.409 1.00 95.44 84 LEU A N 1
ATOM 624 C CA . LEU A 1 84 ? 4.183 -2.237 -11.031 1.00 95.44 84 LEU A CA 1
ATOM 625 C C . LEU A 1 84 ? 3.571 -0.921 -10.557 1.00 95.44 84 LEU A C 1
ATOM 627 O O . LEU A 1 84 ? 4.275 0.083 -10.440 1.00 95.44 84 LEU A O 1
ATOM 631 N N . VAL A 1 85 ? 2.277 -0.941 -10.245 1.00 96.12 85 VAL A N 1
ATOM 632 C CA . VAL A 1 85 ? 1.536 0.214 -9.725 1.00 96.12 85 VAL A CA 1
ATOM 633 C C . VAL A 1 85 ? 1.298 0.006 -8.239 1.00 96.12 85 VAL A C 1
ATOM 635 O O . VAL A 1 85 ? 0.554 -0.888 -7.860 1.00 96.12 85 VAL A O 1
ATOM 638 N N . PHE A 1 86 ? 1.939 0.804 -7.390 1.00 96.25 86 PHE A N 1
ATOM 639 C CA . PHE A 1 86 ? 1.817 0.691 -5.937 1.00 96.25 86 PHE A CA 1
ATOM 640 C C . PHE A 1 86 ? 0.748 1.655 -5.430 1.00 96.25 86 PHE A C 1
ATOM 642 O O . PHE A 1 86 ? 0.943 2.865 -5.494 1.00 96.25 86 PHE A O 1
ATOM 649 N N . ALA A 1 87 ? -0.363 1.115 -4.932 1.00 96.19 87 ALA A N 1
ATOM 650 C CA . ALA A 1 87 ? -1.468 1.907 -4.406 1.00 96.19 87 ALA A CA 1
ATOM 651 C C . ALA A 1 87 ? -1.397 2.008 -2.881 1.00 96.19 87 ALA A C 1
ATOM 653 O O . ALA A 1 87 ? -1.040 1.037 -2.207 1.00 96.19 87 ALA A O 1
ATOM 654 N N . ASP A 1 88 ? -1.774 3.171 -2.353 1.00 97.38 88 ASP A N 1
ATOM 655 C CA . ASP A 1 88 ? -2.039 3.363 -0.930 1.00 97.38 88 ASP A CA 1
ATOM 656 C C . ASP A 1 88 ? -3.477 2.965 -0.599 1.00 97.38 88 ASP A C 1
ATOM 658 O O . ASP A 1 88 ? -4.407 3.202 -1.373 1.00 97.38 88 ASP A O 1
ATOM 662 N N . ALA A 1 89 ? -3.660 2.364 0.571 1.00 95.81 89 ALA A N 1
ATOM 663 C CA . ALA A 1 89 ? -4.979 2.059 1.086 1.00 95.81 89 ALA A CA 1
ATOM 664 C C . ALA A 1 89 ? -5.737 3.339 1.498 1.00 95.81 89 ALA A C 1
ATOM 666 O O . ALA A 1 89 ? -5.122 4.327 1.906 1.00 95.81 89 ALA A O 1
ATOM 667 N N . PRO A 1 90 ? -7.082 3.338 1.447 1.00 95.69 90 PRO A N 1
ATOM 668 C CA . PRO A 1 90 ? -7.866 4.561 1.617 1.00 95.69 90 PRO A CA 1
ATOM 669 C C . PRO A 1 90 ? -7.976 5.037 3.074 1.00 95.69 90 PRO A C 1
ATOM 671 O O . PRO A 1 90 ? -8.397 6.171 3.310 1.00 95.69 90 PRO A O 1
ATOM 674 N N . PHE A 1 91 ? -7.625 4.203 4.061 1.00 95.56 91 PHE A N 1
ATOM 675 C CA . PHE A 1 91 ? -7.753 4.546 5.479 1.00 95.56 91 PHE A CA 1
ATOM 676 C C . PHE A 1 91 ? -6.383 4.752 6.127 1.00 95.56 91 PHE A C 1
ATOM 678 O O . PHE A 1 91 ? -5.524 3.880 6.013 1.00 95.56 91 PHE A O 1
ATOM 685 N N . PRO A 1 92 ? -6.158 5.860 6.853 1.00 95.94 92 PRO A N 1
ATOM 686 C CA . PRO A 1 92 ? -4.980 6.005 7.700 1.00 95.94 92 PRO A CA 1
ATOM 687 C C . PRO A 1 92 ? -4.910 4.899 8.761 1.00 95.94 92 PRO A C 1
ATOM 689 O O . PRO A 1 92 ? -5.937 4.466 9.292 1.00 95.94 92 PRO A O 1
ATOM 692 N N . ALA A 1 93 ? -3.696 4.468 9.099 1.00 93.12 93 ALA A N 1
ATOM 693 C CA . ALA A 1 93 ? -3.481 3.506 10.173 1.00 93.12 93 ALA A CA 1
ATOM 694 C C . ALA A 1 93 ? -3.942 4.063 11.531 1.00 93.12 93 ALA A C 1
ATOM 696 O O . ALA A 1 93 ? -3.564 5.166 11.922 1.00 93.12 93 ALA A O 1
ATOM 697 N N . GLU A 1 94 ? -4.721 3.278 12.279 1.00 91.44 94 GLU A N 1
ATOM 698 C CA . GLU A 1 94 ? -5.252 3.680 13.597 1.00 91.44 94 GLU A CA 1
ATOM 699 C C . GLU A 1 94 ? -4.344 3.275 14.767 1.00 91.44 94 GLU A C 1
ATOM 701 O O . GLU A 1 94 ? -4.630 3.568 15.929 1.00 91.44 94 GLU A O 1
ATOM 706 N N . GLY A 1 95 ? -3.236 2.588 14.492 1.00 88.06 95 GLY A N 1
ATOM 707 C CA . GLY A 1 95 ? -2.319 2.137 15.527 1.00 88.06 95 GLY A CA 1
ATOM 708 C C . GLY A 1 95 ? -0.885 2.006 15.047 1.00 88.06 95 GLY A C 1
ATOM 709 O O . GLY A 1 95 ? -0.535 2.378 13.928 1.00 88.06 95 GLY A O 1
ATOM 710 N N . LYS A 1 96 ? -0.044 1.460 15.928 1.00 90.25 96 LYS A N 1
ATOM 711 C CA . LYS A 1 96 ? 1.381 1.286 15.657 1.00 90.25 96 LYS A CA 1
ATOM 712 C C . LYS A 1 96 ? 1.598 0.354 14.465 1.00 90.25 96 LYS A C 1
ATOM 714 O O . LYS A 1 96 ? 0.929 -0.677 14.357 1.00 90.25 96 LYS A O 1
ATOM 719 N N . SER A 1 97 ? 2.545 0.726 13.613 1.00 91.31 97 SER A N 1
ATOM 720 C CA . SER A 1 97 ? 3.053 -0.125 12.547 1.00 91.31 97 SER A CA 1
ATOM 721 C C . SER A 1 97 ? 4.295 -0.893 13.001 1.00 91.31 97 SER A C 1
ATOM 723 O O . SER A 1 97 ? 5.132 -0.354 13.724 1.00 91.31 97 SER A O 1
ATOM 725 N N . ASP A 1 98 ? 4.448 -2.130 12.536 1.00 88.75 98 ASP A N 1
ATOM 726 C CA . ASP A 1 98 ? 5.643 -2.944 12.796 1.00 88.75 98 ASP A CA 1
ATOM 727 C C . ASP A 1 98 ? 6.871 -2.450 12.023 1.00 88.75 98 ASP A C 1
ATOM 729 O O . ASP A 1 98 ? 8.001 -2.807 12.350 1.00 88.75 98 ASP A O 1
ATOM 733 N N . VAL A 1 99 ? 6.659 -1.617 11.000 1.00 89.75 99 VAL A N 1
ATOM 734 C CA . VAL A 1 99 ? 7.743 -0.988 10.238 1.00 89.75 99 VAL A CA 1
ATOM 735 C C . VAL A 1 99 ? 8.164 0.370 10.799 1.00 89.75 99 VAL A C 1
ATOM 737 O O . VAL A 1 99 ? 9.059 1.007 10.242 1.00 89.75 99 VAL A O 1
ATOM 740 N N . ASP A 1 100 ? 7.550 0.802 11.902 1.00 90.75 100 ASP A N 1
ATOM 741 C CA . ASP A 1 100 ? 7.872 2.064 12.556 1.00 90.75 100 ASP A CA 1
ATOM 742 C C . ASP A 1 100 ? 9.315 2.077 13.083 1.00 90.75 100 ASP A C 1
ATOM 744 O O . ASP A 1 100 ? 9.765 1.142 13.748 1.00 90.75 100 ASP A O 1
ATOM 748 N N . GLY A 1 101 ? 10.061 3.130 12.741 1.00 90.88 101 GLY A N 1
ATOM 749 C CA . GLY A 1 101 ? 11.504 3.240 12.988 1.00 90.88 101 GLY A CA 1
ATOM 750 C C . GLY A 1 101 ? 12.401 2.554 11.946 1.00 90.88 101 GLY A C 1
ATOM 751 O O . GLY A 1 101 ? 13.618 2.726 11.996 1.00 90.88 101 GLY A O 1
ATOM 752 N N . ILE A 1 102 ? 11.830 1.810 10.991 1.00 93.31 102 ILE A N 1
ATOM 753 C CA . ILE A 1 102 ? 12.543 1.266 9.818 1.00 93.31 102 ILE A CA 1
ATOM 754 C C . ILE A 1 102 ? 12.175 2.063 8.563 1.00 93.31 102 ILE A C 1
ATOM 756 O O . ILE A 1 102 ? 13.037 2.389 7.747 1.00 93.31 102 ILE A O 1
ATOM 760 N N . PHE A 1 103 ? 10.889 2.366 8.408 1.00 93.75 103 PHE A N 1
ATOM 761 C CA . PHE A 1 103 ? 10.351 3.220 7.360 1.00 93.75 103 PHE A CA 1
ATOM 762 C C . PHE A 1 103 ? 9.628 4.403 7.999 1.00 93.75 103 PHE A C 1
ATOM 764 O O . PHE A 1 103 ? 9.128 4.289 9.112 1.00 93.75 103 PHE A O 1
ATOM 771 N N . ASP A 1 104 ? 9.581 5.529 7.292 1.00 94.19 104 ASP A N 1
ATOM 772 C CA . ASP A 1 104 ? 8.847 6.707 7.748 1.00 94.19 104 ASP A CA 1
ATOM 773 C C . ASP A 1 104 ? 7.352 6.603 7.374 1.00 94.19 104 ASP A C 1
ATOM 775 O O . ASP A 1 104 ? 7.029 6.029 6.324 1.00 94.19 104 ASP A O 1
ATOM 779 N N . PRO A 1 105 ? 6.438 7.175 8.184 1.00 94.12 105 PRO A N 1
ATOM 780 C CA . PRO A 1 105 ? 5.022 7.327 7.835 1.00 94.12 105 PRO A CA 1
ATOM 781 C C . PRO A 1 105 ? 4.831 8.216 6.582 1.00 94.12 105 PRO A C 1
ATOM 783 O O . PRO A 1 105 ? 5.748 8.954 6.209 1.00 94.12 105 PRO A O 1
ATOM 786 N N . PRO A 1 106 ? 3.645 8.219 5.936 1.00 96.25 106 PRO A N 1
ATOM 787 C CA . PRO A 1 106 ? 2.355 7.697 6.405 1.00 96.25 106 PRO A CA 1
ATOM 788 C C . PRO A 1 106 ? 2.169 6.183 6.242 1.00 96.25 106 PRO A C 1
ATOM 790 O O . PRO A 1 106 ? 2.771 5.544 5.381 1.00 96.25 106 PRO A O 1
ATOM 793 N N . TYR A 1 107 ? 1.286 5.633 7.079 1.00 95.94 107 TYR A N 1
ATOM 794 C CA . TYR A 1 107 ? 0.841 4.242 7.040 1.00 95.94 107 TYR A CA 1
ATOM 795 C C . TYR A 1 107 ? -0.668 4.178 6.841 1.00 95.94 107 TYR A C 1
ATOM 797 O O . TYR A 1 107 ? -1.408 4.999 7.392 1.00 95.94 107 TYR A O 1
ATOM 805 N N . TYR A 1 108 ? -1.111 3.154 6.125 1.00 96.12 108 TYR A N 1
ATOM 806 C CA . TYR A 1 108 ? -2.498 2.969 5.739 1.00 96.12 108 TYR A CA 1
ATOM 807 C C . TYR A 1 108 ? -2.980 1.540 6.010 1.00 96.12 108 TYR A C 1
ATOM 809 O O . TYR A 1 108 ? -2.194 0.601 6.174 1.00 96.12 108 TYR A O 1
ATOM 817 N N . GLU A 1 109 ? -4.295 1.375 6.056 1.00 94.38 109 GLU A N 1
ATOM 818 C CA . GLU A 1 109 ? -5.003 0.114 6.244 1.00 94.38 109 GLU A CA 1
ATOM 819 C C . GLU A 1 109 ? -6.076 -0.028 5.157 1.00 94.38 109 GLU A C 1
ATOM 821 O O . GLU A 1 109 ? -6.815 0.912 4.871 1.00 94.38 109 GLU A O 1
ATOM 826 N N . TRP A 1 110 ? -6.170 -1.210 4.546 1.00 93.25 110 TRP A N 1
ATOM 827 C CA . TRP A 1 110 ? -7.189 -1.511 3.529 1.00 93.25 110 TRP A CA 1
ATOM 828 C C . TRP A 1 110 ? -8.586 -1.559 4.135 1.00 93.25 110 TRP A C 1
ATOM 830 O O . TRP A 1 110 ? -9.525 -0.966 3.621 1.00 93.25 110 TRP A O 1
ATOM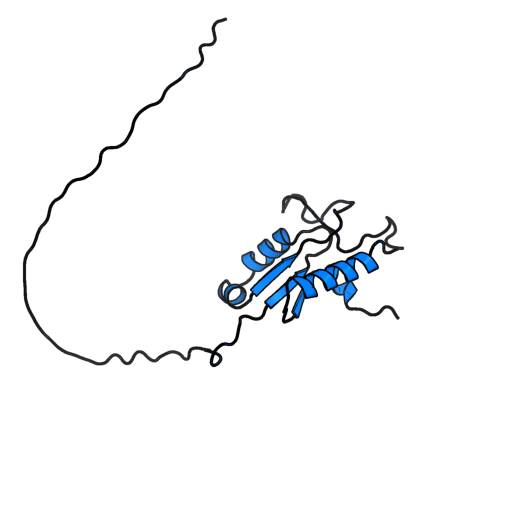 840 N N . PHE A 1 111 ? -8.692 -2.197 5.288 1.00 91.19 111 PHE A N 1
ATOM 841 C CA . PHE A 1 111 ? -9.863 -2.225 6.145 1.00 91.19 111 PHE A CA 1
ATOM 842 C C . PHE A 1 111 ? -9.366 -2.288 7.589 1.00 91.19 111 PHE A C 1
ATOM 844 O O . PHE A 1 111 ? -8.234 -2.707 7.850 1.00 91.19 111 PHE A O 1
ATOM 851 N N . GLN A 1 112 ? -10.200 -1.844 8.519 1.00 89.38 112 GLN A N 1
ATOM 852 C CA . GLN A 1 112 ? -9.819 -1.685 9.919 1.00 89.38 112 GLN A CA 1
ATOM 853 C C . GLN A 1 112 ? -10.504 -2.751 10.766 1.00 89.38 112 GLN A C 1
ATOM 855 O O . GLN A 1 112 ? -11.528 -3.311 10.377 1.00 89.38 112 GLN A O 1
ATOM 860 N N . PHE A 1 113 ? -9.963 -2.991 11.951 1.00 83.44 113 PHE A N 1
ATOM 861 C CA . PHE A 1 113 ? -10.554 -3.884 12.938 1.00 83.44 113 PHE A CA 1
ATOM 862 C C . PHE A 1 113 ? -10.992 -3.086 14.161 1.00 83.44 113 PHE A C 1
ATOM 864 O O . PHE A 1 113 ? -10.526 -1.963 14.394 1.00 83.44 113 PHE A O 1
ATOM 871 N N . ASP A 1 114 ? -11.897 -3.643 14.951 1.00 80.62 114 ASP A N 1
ATOM 872 C CA . ASP A 1 114 ? -12.044 -3.207 16.333 1.00 80.62 114 ASP A CA 1
ATOM 873 C C . ASP A 1 114 ? -10.838 -3.682 17.176 1.00 80.62 114 ASP A C 1
ATOM 875 O O . ASP A 1 114 ? -10.028 -4.507 16.745 1.00 80.62 114 ASP A O 1
ATOM 879 N N . LYS A 1 115 ? -10.693 -3.158 18.399 1.00 73.00 115 LYS A N 1
ATOM 880 C CA . LYS A 1 115 ? -9.554 -3.499 19.273 1.00 73.00 115 LYS A CA 1
ATOM 881 C C . LYS A 1 115 ? -9.499 -4.991 19.633 1.00 73.00 115 LYS A C 1
ATOM 883 O O . LYS A 1 115 ? -8.433 -5.457 20.028 1.00 73.00 115 LYS A O 1
ATOM 888 N N . GLY A 1 116 ? -10.617 -5.711 19.517 1.00 72.81 116 GLY A N 1
ATOM 889 C CA . GLY A 1 116 ? -10.703 -7.152 19.727 1.00 72.81 116 GLY A CA 1
ATOM 890 C C . GLY A 1 116 ? -10.414 -8.006 18.490 1.00 72.81 116 GLY A C 1
ATOM 891 O O . GLY A 1 116 ? -10.365 -9.223 18.635 1.00 72.81 116 GLY A O 1
ATOM 892 N N . PHE A 1 117 ? -10.220 -7.417 17.301 1.00 71.44 117 PHE A N 1
ATOM 893 C CA . PHE A 1 117 ? -10.174 -8.143 16.017 1.00 71.44 117 PHE A CA 1
ATOM 894 C C . PHE A 1 117 ? -11.411 -9.025 15.763 1.00 71.44 117 PHE A C 1
ATOM 896 O O . PHE A 1 117 ? -11.342 -10.037 15.070 1.00 71.44 117 PHE A O 1
ATOM 903 N N . THR A 1 118 ? -12.542 -8.638 16.342 1.00 72.81 118 THR A N 1
ATOM 904 C CA . THR A 1 118 ? -13.828 -9.336 16.272 1.00 72.81 118 THR A CA 1
ATOM 905 C C . THR A 1 118 ? -14.729 -8.808 15.164 1.00 72.81 118 THR A C 1
ATOM 907 O O . THR A 1 118 ? -15.543 -9.565 14.643 1.00 72.81 118 THR A O 1
ATOM 910 N N . GLU A 1 119 ? -14.561 -7.546 14.759 1.00 79.06 119 GLU A N 1
ATOM 911 C CA . GLU A 1 119 ? -15.362 -6.929 13.702 1.00 79.06 119 GLU A CA 1
ATOM 912 C C . GLU A 1 119 ? -14.492 -6.239 12.648 1.00 79.06 119 GLU A C 1
ATOM 914 O O . GLU A 1 119 ? -13.594 -5.448 12.959 1.00 79.06 119 GLU A O 1
ATOM 919 N N . TYR A 1 120 ? -14.802 -6.508 11.378 1.00 82.06 120 TYR A N 1
ATOM 920 C CA . TYR A 1 120 ? -14.230 -5.806 10.234 1.00 82.06 120 TYR A CA 1
ATOM 921 C C . TYR A 1 120 ? -14.996 -4.505 9.981 1.00 82.06 120 TYR A C 1
ATOM 923 O O . TYR A 1 120 ? -16.211 -4.504 9.787 1.00 82.06 120 TYR A O 1
ATOM 931 N N . ARG A 1 121 ? -14.277 -3.384 9.910 1.00 88.56 121 ARG A N 1
ATOM 932 C CA . ARG A 1 121 ? -14.808 -2.076 9.513 1.00 88.56 121 ARG A CA 1
ATOM 933 C C . ARG A 1 121 ? -14.287 -1.686 8.138 1.00 88.56 121 ARG A C 1
ATOM 935 O O . ARG A 1 121 ? -13.112 -1.861 7.826 1.00 88.56 121 ARG A O 1
ATOM 942 N N . ASN A 1 122 ? -15.162 -1.068 7.347 1.00 90.06 122 ASN A N 1
ATOM 943 C CA . ASN A 1 122 ? -14.850 -0.509 6.028 1.00 90.06 122 ASN A CA 1
ATOM 944 C C . ASN A 1 122 ? -14.391 -1.525 4.959 1.00 90.06 122 ASN A C 1
ATOM 946 O O . ASN A 1 122 ? -13.870 -1.111 3.925 1.00 90.06 122 ASN A O 1
ATOM 950 N N . PHE A 1 123 ? -14.625 -2.824 5.158 1.00 89.62 123 PHE A N 1
ATOM 951 C CA . PHE A 1 123 ? -14.276 -3.860 4.182 1.00 89.62 123 PHE A CA 1
ATOM 952 C C . PHE A 1 123 ? -14.952 -3.641 2.818 1.00 89.62 123 PHE A C 1
ATOM 954 O O . PHE A 1 123 ? -14.273 -3.615 1.796 1.00 89.62 123 PHE A O 1
ATOM 961 N N . ASP A 1 124 ? -16.254 -3.349 2.792 1.00 89.56 124 ASP A N 1
ATOM 962 C CA . ASP A 1 124 ? -16.969 -3.087 1.531 1.00 89.56 124 ASP A CA 1
ATOM 963 C C . ASP A 1 124 ? -16.415 -1.860 0.794 1.00 89.56 124 ASP A C 1
ATOM 965 O O . ASP A 1 124 ? -16.271 -1.856 -0.428 1.00 89.56 124 ASP A O 1
ATOM 969 N N . LYS A 1 125 ? -16.035 -0.818 1.546 1.00 92.88 125 LYS A N 1
ATOM 970 C CA . LYS A 1 125 ? -15.417 0.392 0.984 1.00 92.88 125 LYS A CA 1
ATOM 971 C C . LYS A 1 125 ? -14.028 0.104 0.417 1.00 92.88 125 LYS A C 1
ATOM 973 O O . LYS A 1 125 ? -13.661 0.693 -0.592 1.00 92.88 125 LYS A O 1
ATOM 978 N N . CYS A 1 126 ? -13.272 -0.792 1.051 1.00 92.88 126 CYS A N 1
ATOM 979 C CA . CYS A 1 126 ? -11.999 -1.273 0.527 1.00 92.88 126 CYS A CA 1
ATOM 980 C C . CYS A 1 126 ? -12.180 -1.948 -0.832 1.00 92.88 126 CYS A C 1
ATOM 982 O O . CYS A 1 126 ? -11.460 -1.623 -1.773 1.00 92.88 126 CYS A O 1
ATOM 984 N N . LEU A 1 127 ? -13.129 -2.884 -0.929 1.00 91.69 127 LEU A N 1
ATOM 985 C CA . LEU A 1 127 ? -13.390 -3.613 -2.169 1.00 91.69 127 LEU A CA 1
ATOM 986 C C . LEU A 1 127 ? -13.819 -2.659 -3.286 1.00 91.69 127 LEU A C 1
ATOM 988 O O . LEU A 1 127 ? -13.228 -2.693 -4.362 1.00 91.69 127 LEU A O 1
ATOM 992 N N . ALA A 1 128 ? -14.756 -1.751 -2.998 1.00 94.81 128 ALA A N 1
ATOM 993 C CA . ALA A 1 128 ? -15.202 -0.741 -3.956 1.00 94.81 128 ALA A CA 1
ATOM 994 C C . ALA A 1 128 ? -14.055 0.174 -4.423 1.00 94.81 128 ALA A C 1
ATOM 996 O O . ALA A 1 128 ? -13.964 0.506 -5.602 1.00 94.81 128 ALA A O 1
ATOM 997 N N . TYR A 1 129 ? -13.150 0.558 -3.519 1.00 95.56 129 TYR A N 1
ATOM 998 C CA . TYR A 1 129 ? -11.989 1.378 -3.865 1.00 95.56 129 TYR A CA 1
ATOM 999 C C . TYR A 1 129 ? -10.993 0.636 -4.769 1.00 95.56 129 TYR A C 1
ATOM 1001 O O . TYR A 1 129 ? -10.509 1.201 -5.748 1.00 95.56 129 TYR A O 1
ATOM 1009 N N . ILE A 1 130 ? -10.707 -0.640 -4.486 1.00 93.56 130 ILE A N 1
ATOM 1010 C CA . ILE A 1 130 ? -9.829 -1.458 -5.337 1.00 93.56 130 ILE A CA 1
ATOM 1011 C C . ILE A 1 130 ? -10.465 -1.666 -6.716 1.00 93.56 130 ILE A C 1
ATOM 1013 O O . ILE A 1 130 ? -9.776 -1.540 -7.725 1.00 93.56 130 ILE A O 1
ATOM 1017 N N . GLU A 1 131 ? -11.769 -1.937 -6.777 1.00 93.50 131 GLU A N 1
ATOM 1018 C CA . GLU A 1 131 ? -12.502 -2.043 -8.040 1.00 93.50 131 GLU A CA 1
ATOM 1019 C C . GLU A 1 131 ? -12.400 -0.744 -8.852 1.00 93.50 131 GLU A C 1
ATOM 1021 O O . GLU A 1 131 ? -12.073 -0.768 -10.040 1.00 93.50 131 GLU A O 1
ATOM 1026 N N . GLU A 1 132 ? -12.585 0.406 -8.203 1.00 95.25 132 GLU A N 1
ATOM 1027 C CA . GLU A 1 132 ? -12.448 1.712 -8.840 1.00 95.25 132 GLU A CA 1
ATOM 1028 C C . GLU A 1 132 ? -11.024 1.955 -9.369 1.00 95.25 132 GLU A C 1
ATOM 1030 O O . GLU A 1 132 ? -10.867 2.444 -10.491 1.00 95.25 132 GLU A O 1
ATOM 1035 N N . LEU A 1 133 ? -9.985 1.570 -8.618 1.00 93.69 133 LEU A N 1
ATOM 1036 C CA . LEU A 1 133 ? -8.595 1.614 -9.087 1.00 93.69 133 LEU A CA 1
ATOM 1037 C C . LEU A 1 133 ? -8.390 0.722 -10.316 1.00 93.69 133 LEU A C 1
ATOM 1039 O O . LEU A 1 133 ? -7.776 1.150 -11.293 1.00 93.69 133 LEU A O 1
ATOM 1043 N N . MET A 1 134 ? -8.932 -0.498 -10.304 1.00 93.62 134 MET A N 1
ATOM 1044 C CA . MET A 1 134 ? -8.825 -1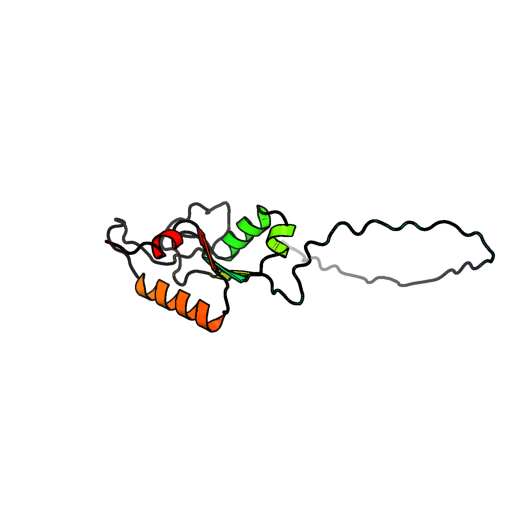.427 -11.432 1.00 93.62 134 MET A CA 1
ATOM 1045 C C . MET A 1 134 ? -9.496 -0.882 -12.697 1.00 93.62 134 MET A C 1
ATOM 1047 O O . MET A 1 134 ? -8.953 -1.050 -13.789 1.00 93.62 134 MET A O 1
ATOM 1051 N N . ILE A 1 135 ? -10.633 -0.197 -12.556 1.00 94.00 135 ILE A N 1
ATOM 1052 C CA . ILE A 1 135 ? -11.348 0.438 -13.671 1.00 94.00 135 ILE A CA 1
ATOM 1053 C C . ILE A 1 135 ? -10.589 1.666 -14.190 1.00 94.00 135 ILE A C 1
ATOM 1055 O O . ILE A 1 135 ? -10.438 1.823 -15.402 1.00 94.00 135 ILE A O 1
ATOM 1059 N N . LYS A 1 136 ? -10.124 2.548 -13.296 1.00 94.69 136 LYS A N 1
ATOM 1060 C CA . LYS A 1 136 ? -9.517 3.836 -13.676 1.00 94.69 136 LYS A CA 1
ATOM 1061 C C . LYS A 1 136 ? -8.089 3.709 -14.181 1.00 94.69 136 LYS A C 1
ATOM 1063 O O . LYS A 1 136 ? -7.710 4.410 -15.116 1.00 94.69 136 LYS A O 1
ATOM 1068 N N . GLU A 1 137 ? -7.294 2.863 -13.539 1.00 92.31 137 GLU A N 1
ATOM 1069 C CA . GLU A 1 137 ? -5.858 2.763 -13.801 1.00 92.31 137 GLU A CA 1
ATOM 1070 C C . GLU A 1 137 ? -5.478 1.524 -14.605 1.00 92.31 137 GLU A C 1
ATOM 1072 O O . GLU A 1 137 ? -4.327 1.413 -15.033 1.00 92.31 137 GLU A O 1
ATOM 1077 N N . GLY A 1 138 ? -6.426 0.614 -14.842 1.00 89.44 138 GLY A N 1
ATOM 1078 C CA . GLY A 1 138 ? -6.233 -0.569 -15.668 1.00 89.44 138 GLY A CA 1
ATOM 1079 C C . GLY A 1 138 ? -5.958 -0.254 -17.150 1.00 89.44 138 GLY A C 1
ATOM 1080 O O . GLY A 1 138 ? -5.911 0.903 -17.568 1.00 89.44 138 GLY A O 1
ATOM 1081 N N . PRO A 1 139 ? -5.748 -1.285 -17.983 1.00 93.88 139 PRO A N 1
ATOM 1082 C CA . PRO A 1 139 ? -5.854 -2.704 -17.654 1.00 93.88 139 PRO A CA 1
ATOM 1083 C C . PRO A 1 139 ? -4.671 -3.205 -16.810 1.00 93.88 139 PRO A C 1
ATOM 1085 O O . PRO A 1 139 ? -3.519 -2.842 -17.056 1.00 93.88 139 PRO A O 1
ATOM 1088 N N . PHE A 1 140 ? -4.974 -4.071 -15.843 1.00 94.88 140 PHE A N 1
ATOM 1089 C CA . PHE A 1 140 ? -4.001 -4.834 -15.059 1.00 94.88 140 PHE A CA 1
ATOM 1090 C C . PHE A 1 140 ? -4.052 -6.308 -15.473 1.00 94.88 140 PHE A C 1
ATOM 1092 O O . PHE A 1 140 ? -5.125 -6.837 -15.749 1.00 94.88 140 PHE A O 1
ATOM 1099 N N . ASP A 1 141 ? -2.900 -6.973 -15.492 1.00 94.75 141 ASP A N 1
ATOM 1100 C CA . ASP A 1 141 ? -2.778 -8.415 -15.744 1.00 94.75 141 ASP A CA 1
ATOM 1101 C C . ASP A 1 141 ? -2.853 -9.245 -14.461 1.00 94.75 141 ASP A C 1
ATOM 1103 O O . ASP A 1 141 ? -2.987 -10.466 -14.516 1.00 94.75 141 ASP A O 1
ATOM 1107 N N . GLY A 1 142 ? -2.760 -8.598 -13.299 1.00 91.62 142 GLY A N 1
ATOM 1108 C CA . GLY A 1 142 ? -2.898 -9.264 -12.017 1.00 91.62 142 GLY A CA 1
ATOM 1109 C C . GLY A 1 142 ? -2.800 -8.326 -10.822 1.00 91.62 142 GLY A C 1
ATOM 1110 O O . GLY A 1 142 ? -2.520 -7.132 -10.941 1.00 91.62 142 GLY A O 1
ATOM 1111 N N . LEU A 1 143 ? -3.008 -8.916 -9.650 1.00 91.88 143 LEU A N 1
ATOM 1112 C CA . LEU A 1 143 ? -2.864 -8.281 -8.345 1.00 91.88 143 LEU A CA 1
ATOM 1113 C C . LEU A 1 143 ? -1.661 -8.888 -7.623 1.00 91.88 143 LEU A C 1
ATOM 1115 O O . LEU A 1 143 ? -1.455 -10.101 -7.652 1.00 91.88 143 LEU A O 1
ATOM 1119 N N . MET A 1 144 ? -0.884 -8.047 -6.949 1.00 88.94 144 MET A N 1
ATOM 1120 C CA . MET A 1 144 ? 0.203 -8.459 -6.067 1.00 88.94 144 MET A CA 1
ATOM 1121 C C . MET A 1 144 ? -0.067 -7.879 -4.682 1.00 88.94 144 MET A C 1
ATOM 1123 O O . MET A 1 144 ? -0.079 -6.667 -4.517 1.00 88.94 144 MET A O 1
ATOM 1127 N N . GLY A 1 145 ? -0.292 -8.724 -3.679 1.00 83.12 145 GLY A N 1
ATOM 1128 C CA . GLY A 1 145 ? -0.615 -8.283 -2.320 1.00 83.12 145 GLY A CA 1
ATOM 1129 C C . GLY A 1 145 ? 0.312 -8.888 -1.273 1.00 83.12 145 GLY A C 1
ATOM 1130 O O . GLY A 1 145 ? 0.803 -10.001 -1.451 1.00 83.12 145 GLY A O 1
ATOM 1131 N N . PHE A 1 146 ? 0.518 -8.179 -0.160 1.00 68.56 146 PHE A N 1
ATOM 1132 C CA . PHE A 1 146 ? 1.185 -8.715 1.032 1.00 68.56 146 PHE A CA 1
ATOM 1133 C C . PHE A 1 146 ? 0.222 -8.810 2.225 1.00 68.56 146 PHE A C 1
ATOM 1135 O O . PHE A 1 146 ? -0.444 -7.840 2.573 1.00 68.56 146 PHE A O 1
ATOM 1142 N N . SER A 1 147 ? 0.228 -9.963 2.900 1.00 56.62 147 SER A N 1
ATOM 1143 C CA . SER A 1 147 ? -0.329 -10.251 4.236 1.00 56.62 147 SER A CA 1
ATOM 1144 C C . SER A 1 147 ? -1.800 -9.857 4.489 1.00 56.62 147 SER A C 1
ATOM 1146 O O . SER A 1 147 ? -2.650 -10.743 4.530 1.00 56.62 147 SER A O 1
ATOM 1148 N N . GLN A 1 148 ? -2.139 -8.565 4.606 1.00 56.25 148 GLN A N 1
ATOM 1149 C CA . GLN A 1 148 ? -3.512 -8.094 4.864 1.00 56.25 148 GLN A CA 1
ATOM 1150 C C . GLN A 1 148 ? -4.438 -8.290 3.658 1.00 56.25 148 GLN A C 1
ATOM 1152 O O . GLN A 1 148 ? -5.607 -8.632 3.806 1.00 56.25 148 GLN A O 1
ATOM 1157 N N . VAL A 1 149 ? -3.899 -8.101 2.455 1.00 58.84 149 VAL A N 1
ATOM 1158 C CA . VAL A 1 149 ? -4.663 -8.164 1.201 1.00 58.84 149 VAL A CA 1
ATOM 1159 C C . VAL A 1 149 ? -4.999 -9.611 0.826 1.00 58.84 149 VAL A C 1
ATOM 1161 O O . VAL A 1 149 ? -6.013 -9.866 0.189 1.00 58.84 149 VAL A O 1
ATOM 1164 N N . THR A 1 150 ? -4.203 -10.585 1.281 1.00 57.75 150 THR A N 1
ATOM 1165 C CA . THR A 1 150 ? -4.458 -12.022 1.068 1.00 57.75 150 THR A CA 1
ATOM 1166 C C . THR A 1 150 ? -5.790 -12.482 1.674 1.00 57.75 150 THR A C 1
ATOM 1168 O O . THR A 1 150 ? -6.391 -13.423 1.165 1.00 57.75 150 THR A O 1
ATOM 1171 N N . GLY A 1 151 ? -6.287 -11.793 2.710 1.00 51.97 151 GLY A N 1
ATOM 1172 C CA . GLY A 1 151 ? -7.611 -12.039 3.289 1.00 51.97 151 GLY A CA 1
ATOM 1173 C C . GLY A 1 151 ? -8.785 -11.600 2.404 1.00 51.97 151 GLY A C 1
ATOM 1174 O O . GLY A 1 151 ? -9.887 -12.095 2.599 1.00 51.97 151 GLY A O 1
ATOM 1175 N N . LEU A 1 152 ? -8.567 -10.729 1.406 1.00 53.25 152 LEU A N 1
ATOM 1176 C CA . LEU A 1 152 ? -9.612 -10.299 0.461 1.00 53.25 152 LEU A CA 1
ATOM 1177 C C . LEU A 1 152 ? -9.985 -11.396 -0.553 1.00 53.25 152 LEU A C 1
ATOM 1179 O O . LEU A 1 152 ? -11.038 -11.322 -1.176 1.00 53.25 152 LEU A O 1
ATOM 1183 N N . GLY A 1 153 ? -9.118 -12.399 -0.741 1.00 43.09 153 GLY A N 1
ATOM 1184 C CA . GLY A 1 153 ? -9.298 -13.479 -1.718 1.00 43.09 153 GLY A CA 1
ATOM 1185 C C . GLY A 1 153 ? -9.964 -14.745 -1.174 1.00 43.09 153 GLY A C 1
ATOM 1186 O O . GLY A 1 153 ? -10.148 -15.693 -1.935 1.00 43.09 153 GLY A O 1
ATOM 1187 N N . SER A 1 154 ? -10.306 -14.793 0.118 1.00 39.25 154 SER A N 1
ATOM 1188 C CA . SER A 1 154 ? -10.998 -15.943 0.704 1.00 39.25 154 SER A CA 1
ATOM 1189 C C . SER A 1 154 ? -12.491 -15.637 0.814 1.00 39.25 154 SER A C 1
ATOM 1191 O O . SER A 1 154 ? -12.849 -14.741 1.580 1.00 39.25 154 SER A O 1
ATOM 1193 N N . PRO A 1 155 ? -13.385 -16.362 0.114 1.00 36.91 155 PRO A N 1
ATOM 1194 C CA . PRO A 1 155 ? -14.790 -16.340 0.483 1.00 36.91 155 PRO A CA 1
ATOM 1195 C C . PRO A 1 155 ? -14.886 -16.865 1.920 1.00 36.91 155 PRO A C 1
ATOM 1197 O O . PRO A 1 155 ? -14.328 -17.919 2.243 1.00 36.91 155 PRO A O 1
ATOM 1200 N N . LEU A 1 156 ? -15.511 -16.088 2.803 1.00 36.62 156 LEU A N 1
ATOM 1201 C CA . LEU A 1 156 ? -15.904 -16.588 4.116 1.00 36.62 156 LEU A CA 1
ATOM 1202 C C . LEU A 1 156 ? -16.923 -17.728 3.895 1.00 36.62 156 LEU A C 1
ATOM 1204 O O . LEU A 1 156 ? -17.763 -17.587 3.001 1.00 36.62 156 LEU A O 1
ATOM 1208 N N . PRO A 1 157 ? -16.815 -18.857 4.621 1.00 37.28 157 PRO A N 1
ATOM 1209 C CA . PRO A 1 157 ? -17.797 -19.939 4.555 1.00 37.28 157 PRO A CA 1
ATOM 1210 C C . PRO A 1 157 ? -19.192 -19.500 5.018 1.00 37.28 157 PRO A C 1
ATOM 1212 O O . PRO A 1 157 ? -19.280 -18.573 5.856 1.00 37.28 157 PRO A O 1
#

Foldseek 3Di:
DDDDDDDDDDDDDDDDDDDDDDDDDDDDDDDDDDPPPPPDDPPDDDDDDQAEEEEEEDAFAFLVVVVCVPCVPDPPVVVVSHHYHRGGAPAFHPDDDPCPVVDDDDTGGLWDADPVNPDIHCNVVSVVVVVVCCVPVDDHPYYHYPDRCVVVPDDDD

Organism: Aegilops tauschii subsp. strangulata (NCBI:txid200361)

InterPro domains:
  IPR005645 Serine hydrolase domain [PF03959] (50-150)
  IPR029058 Alpha/Beta hydrolase fold [G3DSA:3.40.50.1820] (47-153)

Radius of gyration: 28.49 Å; chains: 1; bounding box: 66×63×68 Å